Protein AF-X1M4G5-F1 (afdb_monomer_lite)

Sequence (118 aa):
DEFQSLQNLRCVPGASLVKKKLSEELAHVYDNLTVRYGSWALLPDVDLVIYEPNTCRVVGVISCKITLRERIAQTAYWKLKLASQPLRMHIKGYFITADEDGDLVKGMSNPSQGRIQA

Foldseek 3Di:
DVVCVPPQKDKDFPVQLPDPDHDPLSVLLQVLQWFDDPVDIDHQPFGMWMARSVNSHTQETEHEDAACPPVVVSLVVSLVRLCVDPSRVRYYYHYHYPHNVCCVVVCVVPPDPPPDDD

pLDDT: mean 84.39, std 15.85, range [32.44, 97.31]

Structure (mmCIF, N/CA/C/O backbone):
data_AF-X1M4G5-F1
#
_entry.id   AF-X1M4G5-F1
#
loop_
_atom_site.group_PDB
_atom_site.id
_atom_site.type_symbol
_atom_site.label_atom_id
_atom_site.label_alt_id
_atom_site.label_comp_id
_atom_site.label_asym_id
_atom_site.label_entity_id
_atom_site.label_seq_id
_atom_site.pdbx_PDB_ins_code
_atom_site.Cartn_x
_atom_site.Cartn_y
_atom_site.Cartn_z
_atom_site.occupancy
_atom_site.B_iso_or_equiv
_atom_site.auth_seq_id
_atom_site.auth_comp_id
_atom_site.auth_asym_id
_atom_site.auth_atom_id
_atom_site.pdbx_PDB_model_num
ATOM 1 N N . ASP A 1 1 ? -6.110 19.176 0.250 1.00 59.66 1 ASP A N 1
ATOM 2 C CA . ASP A 1 1 ? -5.537 18.326 -0.808 1.00 59.66 1 ASP A CA 1
ATOM 3 C C . ASP A 1 1 ? -6.558 18.051 -1.892 1.00 59.66 1 ASP A C 1
ATOM 5 O O . ASP A 1 1 ? -7.606 17.485 -1.609 1.00 59.66 1 ASP A O 1
ATOM 9 N N . GLU A 1 2 ? -6.250 18.451 -3.121 1.00 53.47 2 GLU A N 1
ATOM 10 C CA . GLU A 1 2 ? -7.096 18.329 -4.324 1.00 53.47 2 GLU A CA 1
ATOM 11 C C . GLU A 1 2 ? -7.563 16.879 -4.602 1.00 53.47 2 GLU A C 1
ATOM 13 O O . GLU A 1 2 ? -8.648 16.635 -5.133 1.00 53.47 2 GLU A O 1
ATOM 18 N N . PHE A 1 3 ? -6.781 15.896 -4.141 1.00 53.56 3 PHE A N 1
ATOM 19 C CA . PHE A 1 3 ? -7.083 14.464 -4.237 1.00 53.56 3 PHE A CA 1
ATOM 20 C C . PHE A 1 3 ? -8.263 14.024 -3.349 1.00 53.56 3 PHE A C 1
ATOM 22 O O . PHE A 1 3 ? -9.049 13.159 -3.739 1.00 53.56 3 PHE A O 1
ATOM 29 N N . GLN A 1 4 ? -8.431 14.647 -2.176 1.00 55.22 4 GLN A N 1
ATOM 30 C CA . GLN A 1 4 ? -9.575 14.378 -1.298 1.00 55.22 4 GLN A CA 1
ATOM 31 C C . GLN A 1 4 ? -10.873 14.961 -1.866 1.00 55.22 4 GLN A C 1
ATOM 33 O O . GLN A 1 4 ? -11.928 14.351 -1.705 1.00 55.22 4 GLN A O 1
ATOM 38 N N . SER A 1 5 ? -10.808 16.106 -2.553 1.00 56.41 5 SER A N 1
ATOM 39 C CA . SER A 1 5 ? -11.999 16.825 -3.023 1.00 56.41 5 SER A CA 1
ATOM 40 C C . SER A 1 5 ? -12.651 16.232 -4.273 1.00 56.41 5 SER A C 1
ATOM 42 O O . SER A 1 5 ? -13.847 16.423 -4.460 1.00 56.41 5 SER A O 1
ATOM 44 N N . LEU A 1 6 ? -11.906 15.516 -5.124 1.00 57.31 6 LEU A N 1
ATOM 45 C CA . LEU A 1 6 ? -12.423 15.033 -6.416 1.00 57.31 6 LEU A CA 1
ATOM 46 C C . LEU A 1 6 ? -12.861 13.563 -6.417 1.00 57.31 6 LEU A C 1
ATOM 48 O O . LEU A 1 6 ? -13.640 13.170 -7.283 1.00 57.31 6 LEU A O 1
ATOM 52 N N . GLN A 1 7 ? -12.355 12.741 -5.492 1.00 66.38 7 GLN A N 1
ATOM 53 C CA . GLN A 1 7 ? -12.586 11.285 -5.494 1.00 66.38 7 GLN A CA 1
ATOM 54 C C . GLN A 1 7 ? -12.947 10.702 -4.117 1.00 66.38 7 GLN A C 1
ATOM 56 O O . GLN A 1 7 ? -13.157 9.498 -4.019 1.00 66.38 7 GLN A O 1
ATOM 61 N N . ASN A 1 8 ? -13.026 11.520 -3.055 1.00 85.88 8 ASN A N 1
ATOM 62 C CA . ASN A 1 8 ? -13.185 11.051 -1.670 1.00 85.88 8 ASN A CA 1
ATOM 63 C C . ASN A 1 8 ? -12.179 9.938 -1.305 1.00 85.88 8 ASN A C 1
ATOM 65 O O . ASN A 1 8 ? -12.524 8.936 -0.681 1.00 85.88 8 ASN A O 1
ATOM 69 N N . LEU A 1 9 ? -10.927 10.103 -1.737 1.00 91.81 9 LEU A N 1
ATOM 70 C CA . LEU A 1 9 ? -9.827 9.194 -1.432 1.00 91.81 9 LEU A CA 1
ATOM 71 C C . LEU A 1 9 ? -8.785 9.909 -0.582 1.00 91.81 9 LEU A C 1
ATOM 73 O O . LEU A 1 9 ? -8.520 11.102 -0.746 1.00 91.81 9 LEU A O 1
ATOM 77 N N . ARG A 1 10 ? -8.165 9.157 0.320 1.00 94.38 10 ARG A N 1
ATOM 78 C CA . ARG A 1 10 ? -7.071 9.614 1.165 1.00 94.38 10 ARG A CA 1
ATOM 79 C C . ARG A 1 10 ? -5.841 8.759 0.903 1.00 94.38 10 ARG A C 1
ATOM 81 O O . ARG A 1 10 ? -5.930 7.542 0.760 1.00 94.38 10 ARG A O 1
ATOM 88 N N . CYS A 1 11 ? -4.692 9.423 0.864 1.00 94.75 11 CYS A N 1
ATOM 89 C CA . CYS A 1 11 ? -3.393 8.789 0.708 1.00 94.75 11 CYS A CA 1
ATOM 90 C C . CYS A 1 11 ? -2.592 8.991 1.991 1.00 94.75 11 CYS A C 1
ATOM 92 O O . CYS A 1 11 ? -2.514 10.110 2.498 1.00 94.75 11 CYS A O 1
ATOM 94 N N . VAL A 1 12 ? -1.996 7.923 2.516 1.00 96.44 12 VAL A N 1
ATOM 95 C CA . VAL A 1 12 ? -1.106 7.990 3.683 1.00 96.44 12 VAL A CA 1
ATOM 96 C C . VAL A 1 12 ? 0.189 7.230 3.416 1.00 96.44 12 VAL A C 1
ATOM 98 O O . VAL A 1 12 ? 0.158 6.217 2.713 1.00 96.44 12 VAL A O 1
ATOM 101 N N . PRO A 1 13 ? 1.326 7.663 3.990 1.00 97.00 13 PRO A N 1
ATOM 102 C CA . PRO A 1 13 ? 2.548 6.867 3.970 1.00 97.00 13 PRO A CA 1
ATOM 103 C C . PRO A 1 13 ? 2.313 5.509 4.633 1.00 97.00 13 PRO A C 1
ATOM 105 O O . PRO A 1 13 ? 1.722 5.466 5.715 1.00 97.00 13 PRO A O 1
ATOM 108 N N . GLY A 1 14 ? 2.824 4.421 4.057 1.00 95.56 14 GLY A N 1
ATOM 109 C CA . GLY A 1 14 ? 2.737 3.082 4.656 1.00 95.56 14 GLY A CA 1
ATOM 110 C C . GLY A 1 14 ? 3.390 3.023 6.040 1.00 95.56 14 GLY A C 1
ATOM 111 O O . GLY A 1 14 ? 2.849 2.417 6.964 1.00 95.56 14 GLY A O 1
ATOM 112 N N . ALA A 1 15 ? 4.456 3.805 6.248 1.00 95.44 15 ALA A N 1
ATOM 113 C CA . ALA A 1 15 ? 5.083 4.015 7.556 1.00 95.44 15 ALA A CA 1
AT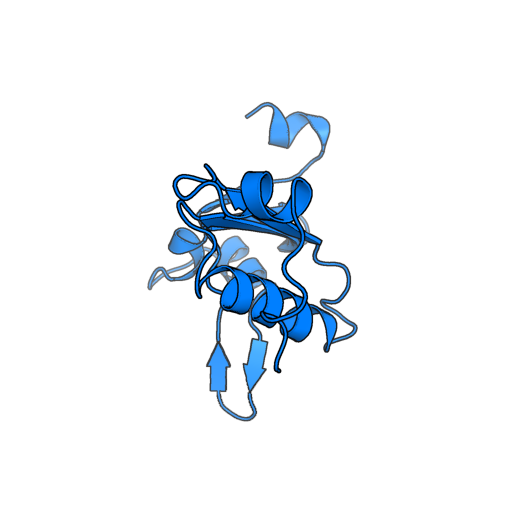OM 114 C C . ALA A 1 15 ? 4.120 4.569 8.633 1.00 95.44 15 ALA A C 1
ATOM 116 O O . ALA A 1 15 ? 4.375 4.445 9.831 1.00 95.44 15 ALA A O 1
ATOM 117 N N . SER A 1 16 ? 2.994 5.174 8.244 1.00 96.00 16 SER A N 1
ATOM 118 C CA . SER A 1 16 ? 1.979 5.633 9.198 1.00 96.00 16 SER A CA 1
ATOM 119 C C . SER A 1 16 ? 1.184 4.488 9.819 1.00 96.00 16 SER A C 1
ATOM 121 O O . SER A 1 16 ? 0.669 4.674 10.917 1.00 96.00 16 SER A O 1
ATOM 123 N N . LEU A 1 17 ? 1.116 3.325 9.163 1.00 95.81 17 LEU A N 1
ATOM 124 C CA . LEU A 1 17 ? 0.377 2.146 9.624 1.00 95.81 17 LEU A CA 1
ATOM 125 C C . LEU A 1 17 ? 1.181 1.263 10.590 1.00 95.81 17 LEU A C 1
ATOM 127 O O . LEU A 1 17 ? 0.612 0.389 11.230 1.00 95.81 17 LEU A O 1
ATOM 131 N N . VAL A 1 18 ? 2.489 1.493 10.735 1.00 92.69 18 VAL A N 1
ATOM 132 C CA . VAL A 1 18 ? 3.359 0.734 11.659 1.00 92.69 18 VAL A CA 1
ATOM 133 C C . VAL A 1 18 ? 3.602 1.456 12.991 1.00 92.69 18 VAL A C 1
ATOM 135 O O . VAL A 1 18 ? 4.408 1.023 13.814 1.00 92.69 18 VAL A O 1
ATOM 138 N N . LYS A 1 19 ? 2.926 2.586 13.225 1.00 91.56 19 LYS A N 1
ATOM 139 C CA . LYS A 1 19 ? 3.052 3.359 14.468 1.00 91.56 19 LYS A CA 1
ATOM 140 C C . LYS A 1 19 ? 2.447 2.589 15.648 1.00 91.56 19 LYS A C 1
ATOM 142 O O . LYS A 1 19 ? 1.402 1.967 15.517 1.00 91.56 19 LYS A O 1
ATOM 147 N N . LYS A 1 20 ? 3.048 2.722 16.842 1.00 88.31 20 LYS A N 1
ATOM 148 C CA . LYS A 1 20 ? 2.567 2.068 18.082 1.00 88.31 20 LYS A CA 1
ATOM 149 C C . LYS A 1 20 ? 1.122 2.418 18.456 1.00 88.31 20 LYS A C 1
ATOM 151 O O . LYS A 1 20 ? 0.452 1.618 19.095 1.00 88.31 20 LYS A O 1
ATOM 156 N N . LYS A 1 21 ? 0.671 3.628 18.118 1.00 93.94 21 LYS A N 1
ATOM 157 C CA . LYS A 1 21 ? -0.687 4.105 18.383 1.00 93.94 21 LYS A CA 1
ATOM 158 C C . LYS A 1 21 ? -1.272 4.628 17.078 1.00 93.94 21 LYS A C 1
ATOM 160 O O . LYS A 1 21 ? -0.833 5.665 16.582 1.00 93.94 21 LYS A O 1
ATOM 165 N N . LEU A 1 22 ? -2.219 3.880 16.525 1.00 95.19 22 LEU A N 1
ATOM 166 C CA . LEU A 1 22 ? -2.990 4.269 15.349 1.00 95.19 22 LEU A CA 1
ATOM 167 C C . LEU A 1 22 ? -4.276 4.968 15.795 1.00 95.19 22 LEU A C 1
ATOM 169 O O . LEU A 1 22 ? -4.802 4.685 16.872 1.00 95.19 22 LEU A O 1
ATOM 173 N N . SER A 1 23 ? -4.769 5.898 14.977 1.00 96.19 23 SER A N 1
ATOM 174 C CA . SER A 1 23 ? -6.165 6.322 15.085 1.00 96.19 23 SER A CA 1
ATOM 175 C C . SER A 1 23 ? -7.078 5.153 14.710 1.00 96.19 23 SER A C 1
ATOM 177 O O . SER A 1 23 ? -6.647 4.230 14.021 1.00 96.19 23 SER A O 1
ATOM 179 N N . GLU A 1 24 ? -8.339 5.211 15.127 1.00 96.19 24 GLU A N 1
ATOM 180 C CA . GLU A 1 24 ? -9.351 4.208 14.771 1.00 96.19 24 GLU A CA 1
ATOM 181 C C . GLU A 1 24 ? -9.442 4.002 13.249 1.00 96.19 24 GLU A C 1
ATOM 183 O O . GLU A 1 24 ? -9.357 2.878 12.764 1.00 96.19 24 GLU A O 1
ATOM 188 N N . GLU A 1 25 ? -9.461 5.100 12.487 1.00 95.94 25 GLU A N 1
ATOM 189 C CA . GLU A 1 25 ? -9.422 5.077 11.021 1.00 95.94 25 GLU A CA 1
ATOM 190 C C . GLU A 1 25 ? -8.213 4.290 10.480 1.00 95.94 25 GLU A C 1
ATOM 192 O O . GLU A 1 25 ? -8.363 3.379 9.667 1.00 95.94 25 GLU A O 1
ATOM 197 N N . LEU A 1 26 ? -6.997 4.593 10.952 1.00 97.00 26 LEU A N 1
ATOM 198 C CA . LEU A 1 26 ? -5.790 3.920 10.465 1.00 97.00 26 LEU A CA 1
ATOM 199 C C . LEU A 1 26 ? -5.679 2.469 10.946 1.00 97.00 26 LEU A C 1
ATOM 201 O O . LEU A 1 26 ? -5.059 1.663 10.256 1.00 97.00 26 LEU A O 1
ATOM 205 N N . ALA A 1 27 ? -6.277 2.122 12.087 1.00 96.88 27 ALA A N 1
ATOM 206 C CA . ALA A 1 27 ? -6.368 0.740 12.548 1.00 96.88 27 ALA A CA 1
ATOM 207 C C . ALA A 1 27 ? -7.248 -0.097 11.603 1.00 96.88 27 ALA A C 1
ATOM 209 O O . ALA A 1 27 ? -6.835 -1.171 11.172 1.00 96.88 27 ALA A O 1
ATOM 210 N N . HIS A 1 28 ? -8.394 0.435 11.168 1.00 96.94 28 HIS A N 1
ATOM 211 C CA . HIS A 1 28 ? -9.227 -0.234 10.165 1.00 96.94 28 HIS A CA 1
ATOM 212 C C . HIS A 1 28 ? -8.527 -0.367 8.808 1.00 96.94 28 HIS A C 1
ATOM 214 O O . HIS A 1 28 ? -8.607 -1.415 8.163 1.00 96.94 28 HIS A O 1
ATOM 220 N N . VAL A 1 29 ? -7.797 0.666 8.377 1.00 97.31 29 VAL A N 1
ATOM 221 C CA . VAL A 1 29 ? -6.971 0.595 7.160 1.00 97.31 29 VAL A CA 1
ATOM 222 C C . VAL A 1 29 ? -5.887 -0.481 7.294 1.00 97.31 29 VAL A C 1
ATOM 224 O O . VAL A 1 29 ? -5.679 -1.259 6.360 1.00 97.31 29 VAL A O 1
ATOM 227 N N . TYR A 1 30 ? -5.225 -0.562 8.452 1.00 96.75 30 TYR A N 1
ATOM 228 C CA . TYR A 1 30 ? -4.234 -1.594 8.756 1.00 96.75 30 TYR A CA 1
ATOM 229 C C . TYR A 1 30 ? -4.837 -3.000 8.641 1.00 96.75 30 TYR A C 1
ATOM 231 O O . TYR A 1 30 ? -4.282 -3.843 7.935 1.00 96.75 30 TYR A O 1
ATOM 239 N N . ASP A 1 31 ? -5.997 -3.256 9.244 1.00 94.81 31 ASP A N 1
ATOM 240 C CA . ASP A 1 31 ? -6.660 -4.568 9.198 1.00 94.81 31 ASP A CA 1
ATOM 241 C C . ASP A 1 31 ? -7.094 -4.964 7.776 1.00 94.81 31 ASP A C 1
ATOM 243 O O . ASP A 1 31 ? -6.938 -6.118 7.344 1.00 94.81 31 ASP A O 1
ATOM 247 N N . ASN A 1 32 ? -7.585 -3.991 7.004 1.00 94.94 32 ASN A N 1
ATOM 248 C CA . ASN A 1 32 ? -7.976 -4.192 5.610 1.00 94.94 32 ASN A CA 1
ATOM 249 C C . ASN A 1 32 ? -6.778 -4.547 4.718 1.00 94.94 32 ASN A C 1
ATOM 251 O O . ASN A 1 32 ? -6.929 -5.327 3.773 1.00 94.94 32 ASN A O 1
ATOM 255 N N . LEU A 1 33 ? -5.584 -4.044 5.036 1.00 95.56 33 LEU A N 1
ATOM 256 C CA . LEU A 1 33 ? -4.364 -4.303 4.270 1.00 95.56 33 LEU A CA 1
ATOM 257 C C . LEU A 1 33 ? -3.563 -5.521 4.769 1.00 95.56 33 LEU A C 1
ATOM 259 O O . LEU A 1 33 ? -2.794 -6.113 4.010 1.00 95.56 33 LEU A O 1
ATOM 263 N N . THR A 1 34 ? -3.744 -5.918 6.025 1.00 95.00 34 THR A N 1
ATOM 264 C CA . THR A 1 34 ? -2.951 -6.972 6.664 1.00 95.00 34 THR A CA 1
ATOM 265 C C . THR A 1 34 ? -3.258 -8.361 6.095 1.00 95.00 34 THR A C 1
ATOM 267 O O . THR A 1 34 ? -4.410 -8.756 5.896 1.00 95.00 34 THR A O 1
ATOM 270 N N . VAL A 1 35 ? -2.205 -9.147 5.864 1.00 92.81 35 VAL A N 1
ATOM 271 C CA . VAL A 1 35 ? -2.279 -10.529 5.376 1.00 92.81 35 VAL A CA 1
ATOM 272 C C . VAL A 1 35 ? -2.017 -11.492 6.532 1.00 92.81 35 VAL A C 1
ATOM 274 O O . VAL A 1 35 ? -0.984 -11.416 7.192 1.00 92.81 35 VAL A O 1
ATOM 277 N N . ARG A 1 36 ? -2.941 -12.428 6.772 1.00 91.12 36 ARG A N 1
ATOM 278 C CA . ARG A 1 36 ? -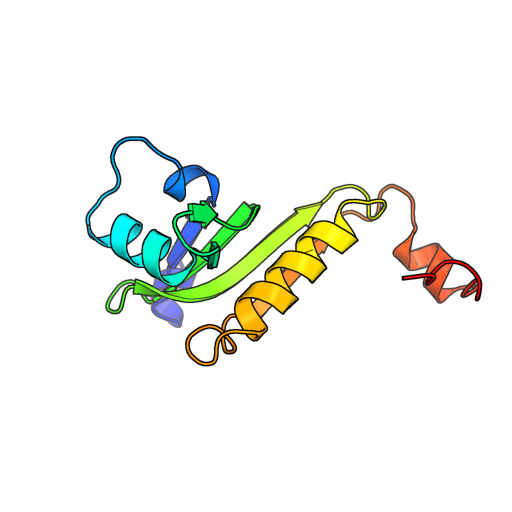2.822 -13.430 7.841 1.00 91.12 36 ARG A CA 1
ATOM 279 C C . ARG A 1 36 ? -2.115 -14.701 7.366 1.00 91.12 36 ARG A C 1
ATOM 281 O O . ARG A 1 36 ? -2.428 -15.228 6.302 1.00 91.12 36 ARG A O 1
ATOM 288 N N . TYR A 1 37 ? -1.232 -15.222 8.211 1.00 89.94 37 TYR A N 1
ATOM 289 C CA . TYR A 1 37 ? -0.504 -16.482 8.070 1.00 89.94 37 TYR A CA 1
ATOM 290 C C . TYR A 1 37 ? -0.735 -17.337 9.321 1.00 89.94 37 TYR A C 1
ATOM 292 O O . TYR A 1 37 ? 0.043 -17.302 10.275 1.00 89.94 37 TYR A O 1
ATOM 300 N N . GLY A 1 38 ? -1.844 -18.081 9.342 1.00 88.06 38 GLY A N 1
ATOM 301 C CA . GLY A 1 38 ? -2.244 -18.857 10.519 1.00 88.06 38 GLY A CA 1
ATOM 302 C C . GLY A 1 38 ? -2.461 -17.957 11.742 1.00 88.06 38 GLY A C 1
ATOM 303 O O . GLY A 1 38 ? -3.393 -17.146 11.763 1.00 88.06 38 GLY A O 1
ATOM 304 N N . SER A 1 39 ? -1.598 -18.102 12.750 1.00 91.81 39 SER A N 1
ATOM 305 C CA . SER A 1 39 ? -1.589 -17.292 13.978 1.00 91.81 39 SER A CA 1
ATOM 306 C C . SER A 1 39 ? -0.896 -15.935 13.834 1.00 91.81 39 SER A C 1
ATOM 308 O O . SER A 1 39 ? -1.010 -15.102 14.726 1.00 91.81 39 SER A O 1
ATOM 310 N N . TRP A 1 40 ? -0.174 -15.707 12.737 1.00 91.56 40 TRP A N 1
ATOM 311 C CA . TRP A 1 40 ? 0.594 -14.486 12.505 1.00 91.56 40 TRP A CA 1
ATOM 312 C C . TRP A 1 40 ? -0.095 -13.592 11.480 1.00 91.56 40 TRP A C 1
ATOM 314 O O . TRP A 1 40 ? -0.930 -14.043 10.692 1.00 91.56 40 TRP A O 1
ATOM 324 N N . ALA A 1 41 ? 0.266 -12.314 11.467 1.00 91.50 41 ALA A N 1
ATOM 325 C CA . ALA A 1 41 ? -0.228 -11.350 10.501 1.00 91.50 41 ALA A CA 1
ATOM 326 C C . ALA A 1 41 ? 0.915 -10.422 10.075 1.00 91.50 41 ALA A C 1
ATOM 328 O O . ALA A 1 41 ? 1.759 -10.059 10.891 1.00 91.50 41 ALA A O 1
ATOM 329 N N . LEU A 1 42 ? 0.968 -10.092 8.787 1.00 93.44 42 LEU A N 1
ATOM 330 C CA . LEU A 1 42 ? 2.018 -9.275 8.191 1.00 93.44 42 LEU A CA 1
ATOM 331 C C . LEU A 1 42 ? 1.393 -8.153 7.372 1.00 93.44 42 LEU A C 1
ATOM 333 O O . LEU A 1 42 ? 0.479 -8.384 6.574 1.00 93.44 42 LEU A O 1
ATOM 337 N N . LEU A 1 43 ? 1.926 -6.949 7.553 1.00 93.94 43 LEU A N 1
ATOM 338 C CA . LEU A 1 43 ? 1.610 -5.807 6.712 1.00 93.94 43 LEU A CA 1
ATOM 339 C C . LEU A 1 43 ? 2.536 -5.829 5.479 1.00 93.94 43 LEU A C 1
ATOM 341 O O . LEU A 1 43 ? 3.744 -6.008 5.647 1.00 93.94 43 LEU A O 1
ATOM 345 N N . PRO A 1 44 ? 2.005 -5.661 4.257 1.00 92.56 44 PRO A N 1
ATOM 346 C CA . PRO A 1 44 ? 2.813 -5.470 3.059 1.00 92.56 44 PRO A CA 1
ATOM 347 C C . PRO A 1 44 ? 3.803 -4.303 3.181 1.00 92.56 44 PRO A C 1
ATOM 349 O O . PRO A 1 44 ? 3.457 -3.253 3.722 1.00 92.56 44 PRO A O 1
ATOM 352 N N . ASP A 1 45 ? 5.004 -4.468 2.617 1.00 89.94 45 ASP A N 1
ATOM 353 C CA . ASP A 1 45 ? 5.985 -3.380 2.479 1.00 89.94 45 ASP A CA 1
ATOM 354 C C . ASP A 1 45 ? 5.569 -2.450 1.332 1.00 89.94 45 ASP A C 1
ATOM 356 O O . ASP A 1 45 ? 5.800 -2.737 0.152 1.00 89.94 45 ASP A O 1
ATOM 360 N N . VAL A 1 46 ? 4.883 -1.363 1.682 1.00 93.50 46 VAL A N 1
ATOM 361 C CA . VAL A 1 46 ? 4.347 -0.378 0.737 1.00 93.50 46 VAL A CA 1
ATOM 362 C C . VAL A 1 46 ? 4.675 1.032 1.204 1.00 93.50 46 VAL A C 1
ATOM 364 O O . VAL A 1 46 ? 4.661 1.330 2.398 1.00 93.50 46 VAL A O 1
ATOM 367 N N . ASP A 1 47 ? 4.943 1.917 0.251 1.00 94.50 47 ASP A N 1
ATOM 368 C CA . ASP A 1 47 ? 5.353 3.292 0.527 1.00 94.50 47 ASP A CA 1
ATOM 369 C C . ASP A 1 47 ? 4.138 4.201 0.736 1.00 94.50 47 ASP A C 1
ATOM 371 O O . ASP A 1 47 ? 4.141 5.051 1.629 1.00 94.50 47 ASP A O 1
ATOM 375 N N . LEU A 1 48 ? 3.062 3.984 -0.030 1.00 96.25 48 LEU A N 1
ATOM 376 C CA . LEU A 1 48 ? 1.794 4.707 0.106 1.00 96.25 48 LEU A CA 1
ATOM 377 C C . LEU A 1 48 ? 0.596 3.759 0.070 1.00 96.25 48 LEU A C 1
ATOM 379 O O . LEU A 1 48 ? 0.571 2.772 -0.667 1.00 96.25 48 LEU A O 1
ATOM 383 N N . VAL A 1 49 ? -0.435 4.122 0.830 1.00 97.06 49 VAL A N 1
ATOM 384 C CA . VAL A 1 49 ? -1.731 3.441 0.873 1.00 97.06 49 VAL A CA 1
ATOM 385 C C . VAL A 1 49 ? -2.822 4.429 0.496 1.00 97.06 49 VAL A C 1
ATOM 387 O O . VAL A 1 49 ? -2.887 5.525 1.053 1.00 97.06 49 VAL A O 1
ATOM 390 N N . ILE A 1 50 ? -3.679 4.023 -0.439 1.00 96.25 50 ILE A N 1
ATOM 391 C CA . ILE A 1 50 ? -4.824 4.789 -0.928 1.00 96.25 50 ILE A CA 1
ATOM 392 C C . ILE A 1 50 ? -6.096 4.096 -0.449 1.00 96.25 50 ILE A C 1
ATOM 394 O O . ILE A 1 50 ? -6.294 2.902 -0.70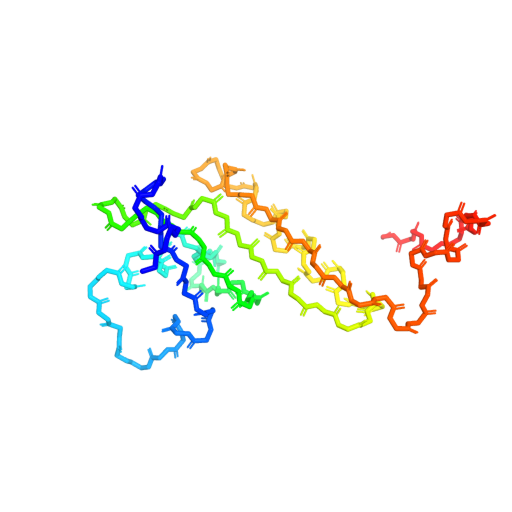6 1.00 96.25 50 ILE A O 1
ATOM 398 N N . TYR A 1 51 ? -6.968 4.838 0.224 1.00 96.12 51 TYR A N 1
ATOM 399 C CA . TYR A 1 51 ? -8.202 4.300 0.785 1.00 96.12 51 TYR A CA 1
ATOM 400 C C . TYR A 1 51 ? -9.336 5.324 0.796 1.00 96.12 51 TYR A C 1
ATOM 402 O O . TYR A 1 51 ? -9.122 6.530 0.681 1.00 96.12 51 TYR A O 1
ATOM 410 N N . GLU A 1 52 ? -10.554 4.822 0.946 1.00 95.12 52 GLU A N 1
ATOM 411 C CA . GLU A 1 52 ? -11.759 5.617 1.172 1.00 95.12 52 GLU A CA 1
ATOM 412 C C . GLU A 1 52 ? -11.892 5.920 2.677 1.00 95.12 52 GLU A C 1
ATOM 414 O O . GLU A 1 52 ? -12.054 4.984 3.461 1.00 95.12 52 GLU A O 1
ATOM 419 N N . PRO A 1 53 ? -11.852 7.186 3.129 1.00 93.69 53 PRO A N 1
ATOM 420 C CA . PRO A 1 53 ?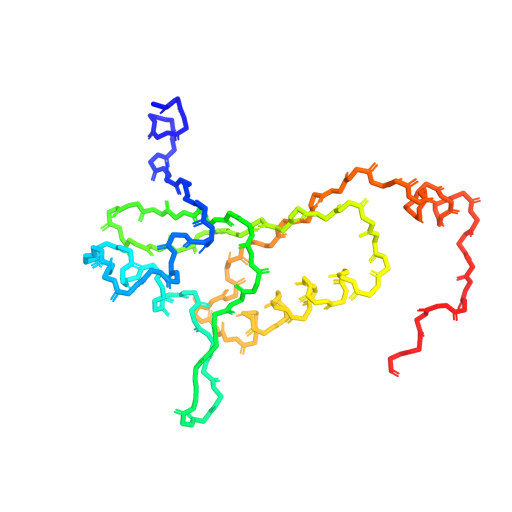 -11.824 7.512 4.556 1.00 93.69 53 PRO A CA 1
ATOM 421 C C . PRO A 1 53 ? -13.125 7.144 5.288 1.00 93.69 53 PRO A C 1
ATOM 423 O O . PRO A 1 53 ? -13.083 6.756 6.449 1.00 93.69 53 PRO A O 1
ATOM 426 N N . ASN A 1 54 ? -14.277 7.188 4.610 1.00 92.00 54 ASN A N 1
ATOM 427 C CA . ASN A 1 54 ? -15.575 6.879 5.227 1.00 92.00 54 ASN A CA 1
ATOM 428 C C . ASN A 1 54 ? -15.763 5.384 5.527 1.00 92.00 54 ASN A C 1
ATOM 430 O O . ASN A 1 54 ? -16.462 5.025 6.467 1.00 92.00 54 ASN A O 1
ATOM 434 N N . THR A 1 55 ? -15.178 4.512 4.703 1.00 94.12 55 THR A N 1
ATOM 435 C CA . THR A 1 55 ? -15.326 3.047 4.803 1.00 94.12 55 THR A CA 1
ATOM 436 C C . THR A 1 55 ? -14.038 2.365 5.264 1.00 94.12 55 THR A C 1
ATOM 438 O O . THR A 1 55 ? -14.028 1.160 5.504 1.00 94.12 55 THR A O 1
ATOM 441 N N . CYS A 1 56 ? -12.934 3.116 5.343 1.00 95.81 56 CYS A N 1
ATOM 442 C CA . CYS A 1 56 ? -11.566 2.624 5.515 1.00 95.81 56 CYS A CA 1
ATOM 443 C C . CYS A 1 56 ? -11.148 1.575 4.466 1.00 95.81 56 CYS A C 1
ATOM 445 O O . CYS A 1 56 ? -10.171 0.842 4.660 1.00 95.81 56 CYS A O 1
ATOM 447 N N . ARG A 1 57 ? -11.877 1.476 3.346 1.00 95.25 57 ARG A N 1
ATOM 448 C CA . ARG A 1 57 ? -11.620 0.493 2.297 1.00 95.25 57 ARG A CA 1
ATOM 449 C C . ARG A 1 57 ? -10.354 0.864 1.540 1.00 95.25 57 ARG A C 1
ATOM 451 O O . ARG A 1 57 ? -10.287 1.915 0.908 1.00 95.25 57 ARG A O 1
ATOM 458 N N . VAL A 1 58 ? -9.369 -0.028 1.555 1.00 96.62 58 VAL A N 1
ATOM 459 C CA . VAL A 1 58 ? -8.139 0.136 0.772 1.00 96.62 58 VAL A CA 1
ATOM 460 C C . VAL A 1 58 ? -8.438 -0.133 -0.698 1.00 96.62 58 VAL A C 1
ATOM 462 O O . VAL A 1 58 ? -8.917 -1.205 -1.052 1.00 96.62 58 VAL A O 1
ATOM 465 N N . VAL A 1 59 ? -8.137 0.833 -1.562 1.00 95.88 59 VAL A N 1
ATOM 466 C CA . VAL A 1 59 ? -8.366 0.724 -3.013 1.00 95.88 59 VAL A CA 1
ATOM 467 C C . VAL A 1 59 ? -7.071 0.485 -3.779 1.00 95.88 59 VAL A C 1
ATOM 469 O O . VAL A 1 59 ? -7.082 -0.124 -4.852 1.00 95.88 59 VAL A O 1
ATOM 472 N N . GLY A 1 60 ? -5.938 0.909 -3.218 1.00 95.81 60 GLY A N 1
ATOM 473 C CA . GLY A 1 60 ? -4.645 0.677 -3.833 1.00 95.81 60 GLY A CA 1
ATOM 474 C C . GLY A 1 60 ? -3.461 0.907 -2.909 1.00 95.81 60 GLY A C 1
ATOM 475 O O . GLY A 1 60 ? -3.562 1.560 -1.872 1.00 95.81 60 GLY A O 1
ATOM 476 N N . VAL A 1 61 ? -2.325 0.360 -3.318 1.00 96.69 61 VAL A N 1
ATOM 477 C CA . VAL A 1 61 ? -1.027 0.536 -2.668 1.00 96.69 61 VAL A CA 1
ATOM 478 C C . VAL A 1 61 ? 0.023 0.891 -3.706 1.00 96.69 61 VAL A C 1
ATOM 480 O O . VAL A 1 61 ? -0.054 0.438 -4.851 1.00 96.69 61 VAL A O 1
ATOM 483 N N . ILE A 1 62 ? 1.001 1.694 -3.305 1.00 95.12 62 ILE A N 1
ATOM 484 C CA . ILE A 1 62 ? 2.118 2.098 -4.154 1.00 95.12 62 ILE A CA 1
ATOM 485 C C . ILE A 1 62 ? 3.416 1.656 -3.491 1.00 95.12 62 ILE A C 1
ATOM 487 O O . ILE A 1 62 ? 3.641 1.935 -2.311 1.00 95.12 62 ILE A O 1
ATOM 491 N N . SER A 1 63 ? 4.274 1.013 -4.276 1.00 93.19 63 SER A N 1
ATOM 492 C CA . SER A 1 63 ? 5.661 0.729 -3.923 1.00 93.19 63 SER A CA 1
ATOM 493 C C . SER A 1 63 ? 6.585 1.521 -4.852 1.00 93.19 63 SER A C 1
ATOM 495 O O . SER A 1 63 ? 6.558 1.337 -6.070 1.00 93.19 63 SER A O 1
ATOM 497 N N . CYS A 1 64 ? 7.403 2.392 -4.273 1.00 90.06 64 CYS A N 1
ATOM 498 C CA . CYS A 1 64 ? 8.391 3.231 -4.936 1.00 90.06 64 CYS A CA 1
ATOM 499 C C . CYS A 1 64 ? 9.774 2.598 -4.763 1.00 90.06 64 CYS A C 1
ATOM 501 O O . CYS A 1 64 ? 10.261 2.474 -3.641 1.00 90.06 64 CYS A O 1
ATOM 503 N N . LYS A 1 65 ? 10.432 2.191 -5.851 1.00 83.88 65 LYS A N 1
ATOM 504 C CA . LYS A 1 65 ? 11.758 1.552 -5.789 1.00 83.88 65 LYS A CA 1
ATOM 505 C C . LYS A 1 65 ? 12.723 2.204 -6.778 1.00 83.88 65 LYS A C 1
ATOM 507 O O . LYS A 1 65 ? 12.367 2.472 -7.918 1.00 83.88 65 LYS A O 1
ATOM 512 N N . ILE A 1 66 ? 13.957 2.447 -6.350 1.00 84.00 66 ILE A N 1
ATOM 513 C CA . ILE A 1 66 ? 14.971 3.113 -7.183 1.00 84.00 66 ILE A CA 1
ATOM 514 C C . ILE A 1 66 ? 15.501 2.153 -8.264 1.00 84.00 66 ILE A C 1
ATOM 516 O O . ILE A 1 66 ? 15.553 2.515 -9.437 1.00 84.00 66 ILE A O 1
ATOM 520 N N . THR A 1 67 ? 15.780 0.903 -7.882 1.00 78.31 67 THR A N 1
ATOM 521 C CA . THR A 1 67 ? 16.230 -0.184 -8.765 1.00 78.31 67 THR A CA 1
ATOM 522 C C . THR A 1 67 ? 15.192 -1.315 -8.828 1.00 78.31 67 THR A C 1
ATOM 524 O O . THR A 1 67 ? 14.392 -1.492 -7.902 1.00 78.31 67 THR A O 1
ATOM 527 N N . LEU A 1 68 ? 15.173 -2.088 -9.924 1.00 73.06 68 LEU A N 1
ATOM 528 C CA . LEU A 1 68 ? 14.212 -3.189 -10.106 1.00 73.06 68 LEU A CA 1
ATOM 529 C C . LEU A 1 68 ? 14.621 -4.495 -9.417 1.00 73.06 68 LEU A C 1
ATOM 531 O O . LEU A 1 68 ? 13.756 -5.263 -8.977 1.00 73.06 68 LEU A O 1
ATOM 535 N N . ARG A 1 69 ? 15.926 -4.787 -9.384 1.00 71.00 69 ARG A N 1
ATOM 536 C CA . ARG A 1 69 ? 16.469 -6.078 -8.933 1.00 71.00 69 ARG A CA 1
ATOM 537 C C . ARG A 1 69 ? 16.008 -6.436 -7.520 1.00 71.00 69 ARG A C 1
ATOM 539 O O . ARG A 1 69 ? 15.955 -5.571 -6.656 1.00 71.00 69 ARG A O 1
ATOM 546 N N . GLU A 1 70 ? 15.667 -7.714 -7.310 1.00 63.41 70 GLU A N 1
ATOM 547 C CA . GLU A 1 70 ? 15.140 -8.357 -6.079 1.00 63.41 70 GLU A CA 1
ATOM 548 C C . GLU A 1 70 ? 13.863 -7.740 -5.463 1.00 63.41 70 GLU A C 1
ATOM 550 O O . GLU A 1 70 ? 12.998 -8.454 -4.957 1.00 63.41 70 GLU A O 1
ATOM 555 N N . ARG A 1 71 ? 13.679 -6.422 -5.538 1.00 68.94 71 ARG A N 1
ATOM 556 C CA . ARG A 1 71 ? 12.598 -5.664 -4.909 1.00 68.94 71 ARG A CA 1
ATOM 557 C C . ARG A 1 71 ? 11.299 -5.716 -5.708 1.00 68.94 71 ARG A C 1
ATOM 559 O O . ARG A 1 71 ? 10.236 -5.645 -5.096 1.00 68.94 71 ARG A O 1
ATOM 566 N N . ILE A 1 72 ? 11.346 -5.918 -7.032 1.00 81.00 72 ILE A N 1
ATOM 567 C CA . ILE A 1 72 ? 10.123 -6.135 -7.825 1.00 81.00 72 ILE A CA 1
ATOM 568 C C . ILE A 1 72 ? 9.415 -7.437 -7.431 1.00 81.00 72 ILE A C 1
ATOM 570 O O . ILE A 1 72 ? 8.187 -7.474 -7.370 1.00 81.00 72 ILE A O 1
ATOM 574 N N . ALA A 1 73 ? 10.182 -8.474 -7.076 1.00 84.38 73 ALA A N 1
ATOM 575 C CA . ALA A 1 73 ? 9.635 -9.741 -6.607 1.00 84.38 73 ALA A CA 1
ATOM 576 C C . ALA A 1 73 ? 8.862 -9.558 -5.293 1.00 84.38 73 ALA A C 1
ATOM 578 O O . ALA A 1 73 ? 7.794 -10.141 -5.138 1.00 84.38 73 ALA A O 1
ATOM 579 N N . GLN A 1 74 ? 9.334 -8.694 -4.386 1.00 85.38 74 GLN A N 1
ATOM 580 C CA . GLN A 1 74 ? 8.602 -8.378 -3.154 1.00 85.38 74 GLN A CA 1
ATOM 581 C C . GLN A 1 74 ? 7.281 -7.652 -3.439 1.00 85.38 74 GLN A C 1
ATOM 583 O O . GLN A 1 74 ? 6.239 -8.049 -2.915 1.00 85.38 74 GLN A O 1
ATOM 588 N N . THR A 1 75 ? 7.294 -6.637 -4.309 1.00 87.38 75 THR A N 1
ATOM 589 C CA . THR A 1 75 ? 6.070 -5.924 -4.713 1.00 87.38 75 THR A CA 1
ATOM 590 C C . THR A 1 75 ? 5.061 -6.878 -5.364 1.00 87.38 75 THR A C 1
ATOM 592 O O . THR A 1 75 ? 3.881 -6.893 -5.003 1.00 87.38 75 THR A O 1
ATOM 595 N N . ALA A 1 76 ? 5.523 -7.725 -6.291 1.00 89.25 76 ALA A N 1
ATOM 596 C CA . ALA A 1 76 ? 4.689 -8.718 -6.963 1.00 89.25 76 ALA A CA 1
ATOM 597 C C . ALA A 1 76 ? 4.144 -9.767 -5.981 1.00 89.25 76 ALA A C 1
ATOM 599 O O . ALA A 1 76 ? 2.955 -10.087 -6.018 1.00 89.25 76 ALA A O 1
ATOM 600 N N . TYR A 1 77 ? 4.982 -10.251 -5.060 1.00 92.19 77 TYR A N 1
ATOM 601 C CA . TYR A 1 77 ? 4.592 -11.186 -4.008 1.00 92.19 77 TYR A CA 1
ATOM 602 C C . TYR A 1 77 ? 3.433 -10.637 -3.175 1.00 92.19 77 TYR A C 1
ATOM 604 O O . TYR A 1 77 ? 2.419 -11.316 -3.013 1.00 92.19 77 TYR A O 1
ATOM 612 N N . TRP A 1 78 ? 3.528 -9.390 -2.703 1.00 93.06 78 TRP A N 1
ATOM 613 C CA . TRP A 1 78 ? 2.449 -8.778 -1.929 1.00 93.06 78 TRP A CA 1
ATOM 614 C C . TRP A 1 78 ? 1.165 -8.633 -2.734 1.00 93.06 78 TRP A C 1
ATOM 616 O O . TRP A 1 78 ? 0.090 -8.952 -2.223 1.00 93.06 78 TRP A O 1
ATOM 626 N N . LYS A 1 79 ? 1.255 -8.240 -4.010 1.00 92.94 79 LYS A N 1
ATOM 627 C CA . LYS A 1 79 ? 0.074 -8.176 -4.876 1.00 92.94 79 LYS A CA 1
ATOM 628 C C . LYS A 1 79 ? -0.590 -9.547 -5.029 1.00 92.94 79 LYS A C 1
ATOM 630 O O . LYS A 1 79 ? -1.812 -9.634 -4.903 1.00 92.94 79 LYS A O 1
ATOM 635 N N . LEU A 1 80 ? 0.186 -10.609 -5.249 1.00 93.38 80 LEU A N 1
ATOM 636 C CA . LEU A 1 80 ? -0.334 -11.977 -5.334 1.00 93.38 80 LEU A CA 1
ATOM 637 C C . LEU A 1 80 ? -0.969 -12.430 -4.012 1.00 93.38 80 LEU A C 1
ATOM 639 O O . LEU A 1 80 ? -2.042 -13.026 -4.023 1.00 93.38 80 LEU A O 1
ATOM 643 N N . LYS A 1 81 ? -0.361 -12.102 -2.866 1.00 93.06 81 LYS A N 1
ATOM 644 C CA . LYS A 1 81 ? -0.897 -12.442 -1.535 1.00 93.06 81 LYS A CA 1
ATOM 645 C C . LYS A 1 81 ? -2.165 -11.679 -1.166 1.00 93.06 81 LYS A C 1
ATOM 647 O O . LYS A 1 81 ? -3.042 -12.236 -0.510 1.00 93.06 81 LYS A O 1
ATOM 652 N N . LEU A 1 82 ? -2.294 -10.426 -1.590 1.00 93.06 82 LEU A N 1
ATOM 653 C CA . LEU A 1 82 ? -3.549 -9.684 -1.460 1.00 93.06 82 LEU A CA 1
ATOM 654 C C . LEU A 1 82 ? -4.614 -10.267 -2.398 1.00 93.06 82 LEU A C 1
ATOM 656 O O . LEU A 1 82 ? -5.762 -10.439 -1.996 1.00 93.06 82 LEU A O 1
ATOM 660 N N . ALA A 1 83 ? -4.227 -10.637 -3.621 1.00 92.44 83 ALA A N 1
ATOM 661 C CA . ALA A 1 83 ? -5.125 -11.232 -4.606 1.00 92.44 83 ALA A CA 1
ATOM 662 C C . ALA A 1 83 ? -5.606 -12.643 -4.245 1.00 92.44 83 ALA A C 1
ATOM 664 O O . ALA A 1 83 ? -6.706 -13.019 -4.641 1.00 92.44 83 ALA A O 1
ATOM 665 N N . SER A 1 84 ? -4.838 -13.405 -3.461 1.00 90.94 84 SER A N 1
ATOM 666 C CA . SER A 1 84 ? -5.231 -14.753 -3.036 1.00 90.94 84 SER A CA 1
ATOM 667 C C . SER A 1 84 ? -6.411 -14.767 -2.058 1.00 90.94 84 SER A C 1
ATOM 669 O O . SER A 1 84 ? -6.923 -15.835 -1.738 1.00 90.94 84 SER A O 1
ATOM 671 N N . GLN A 1 85 ? -6.831 -13.605 -1.549 1.00 87.69 85 GLN A N 1
ATOM 672 C CA . GLN A 1 85 ? -7.993 -13.465 -0.678 1.00 87.69 85 GLN A CA 1
ATOM 673 C C . GLN A 1 85 ? -9.108 -12.715 -1.423 1.00 87.69 85 GLN A C 1
ATOM 675 O O . GLN A 1 85 ? -8.903 -11.553 -1.782 1.00 87.69 85 GLN A O 1
ATOM 680 N N . PRO A 1 86 ? -10.308 -13.307 -1.606 1.00 89.56 86 PRO A N 1
ATOM 681 C CA . PRO A 1 86 ? -11.394 -12.685 -2.371 1.00 89.56 86 PRO A CA 1
ATOM 682 C C . PRO A 1 86 ? -11.755 -11.270 -1.902 1.00 89.56 86 PRO A C 1
ATOM 684 O O . PRO A 1 86 ? -11.986 -10.379 -2.711 1.00 89.56 86 PRO A O 1
ATOM 687 N N . LEU A 1 87 ? -11.714 -11.017 -0.590 1.00 88.62 87 LEU A N 1
ATOM 688 C CA . LEU A 1 87 ? -12.020 -9.700 -0.020 1.00 88.62 87 LEU A CA 1
ATOM 689 C C . LEU A 1 87 ? -10.993 -8.616 -0.383 1.00 88.62 87 LEU A C 1
ATOM 691 O O . LEU A 1 87 ? -11.327 -7.437 -0.364 1.00 88.62 87 L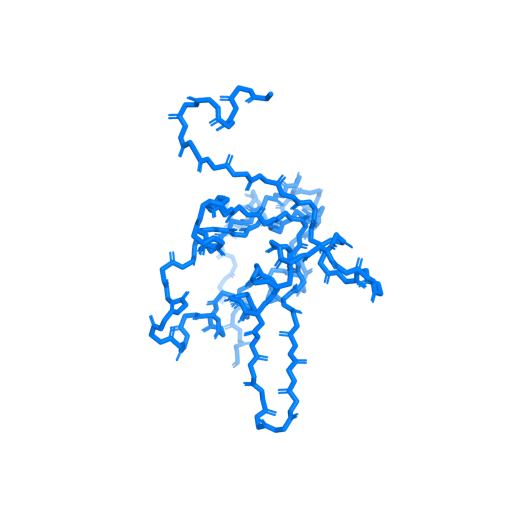EU A O 1
ATOM 695 N N . ARG A 1 88 ? -9.758 -8.989 -0.739 1.00 91.00 88 ARG A N 1
ATOM 696 C CA . ARG A 1 88 ? -8.636 -8.066 -0.995 1.00 91.00 88 ARG A CA 1
ATOM 697 C C . ARG A 1 88 ? -8.188 -8.048 -2.459 1.00 91.00 88 ARG A C 1
ATOM 699 O O . ARG A 1 88 ? -7.338 -7.241 -2.832 1.00 91.00 88 ARG A O 1
ATOM 706 N N . MET A 1 89 ? -8.801 -8.864 -3.320 1.00 91.62 89 MET A N 1
ATOM 707 C CA . MET A 1 89 ? -8.435 -8.965 -4.740 1.00 91.62 89 MET A CA 1
ATOM 708 C C . MET A 1 89 ? -8.552 -7.645 -5.510 1.00 91.62 89 MET A C 1
ATOM 710 O O . MET A 1 89 ? -7.791 -7.401 -6.449 1.00 91.62 89 MET A O 1
ATOM 714 N N . HIS A 1 90 ? -9.476 -6.786 -5.077 1.00 93.75 90 HIS A N 1
ATOM 715 C CA . HIS A 1 90 ? -9.763 -5.495 -5.689 1.00 93.75 90 HIS A CA 1
ATOM 716 C C . HIS A 1 90 ? -8.669 -4.444 -5.449 1.00 93.75 90 HIS A C 1
ATOM 718 O O . HIS A 1 90 ? -8.643 -3.440 -6.159 1.00 93.75 90 HIS A O 1
ATOM 724 N N . ILE A 1 91 ? -7.770 -4.658 -4.478 1.00 96.00 91 ILE A N 1
ATOM 725 C CA . ILE A 1 91 ? -6.701 -3.709 -4.152 1.00 96.00 91 ILE A CA 1
ATOM 726 C C . ILE A 1 91 ? -5.725 -3.642 -5.327 1.00 96.00 91 ILE A C 1
ATOM 728 O O . ILE A 1 91 ? -5.097 -4.643 -5.694 1.00 96.00 91 ILE A O 1
ATOM 732 N N . LYS A 1 92 ? -5.581 -2.463 -5.931 1.00 95.06 92 LYS A N 1
ATOM 733 C CA . LYS A 1 92 ? -4.643 -2.233 -7.036 1.00 95.06 92 LYS A CA 1
ATOM 734 C C . LYS A 1 92 ? -3.225 -2.047 -6.493 1.00 95.06 92 LYS A C 1
ATOM 736 O O . LYS A 1 92 ? -3.018 -1.303 -5.543 1.00 95.06 92 LYS A O 1
ATOM 741 N N . GLY A 1 93 ? -2.252 -2.736 -7.082 1.00 93.25 93 GLY A N 1
ATOM 742 C CA . GLY A 1 93 ? -0.838 -2.552 -6.756 1.00 93.25 93 GLY A CA 1
ATOM 743 C C . GLY A 1 93 ? -0.169 -1.717 -7.836 1.00 93.25 93 GLY A C 1
ATOM 744 O O . GLY A 1 93 ? -0.259 -2.075 -9.009 1.00 93.25 93 GLY A O 1
ATOM 745 N N . TYR A 1 94 ? 0.485 -0.630 -7.443 1.00 92.50 94 TYR A N 1
ATOM 746 C CA . TYR A 1 94 ? 1.252 0.231 -8.333 1.00 92.50 94 TYR A CA 1
ATOM 747 C C . TYR A 1 94 ? 2.730 0.144 -7.982 1.00 92.50 94 TYR A C 1
ATOM 749 O O . TYR A 1 94 ? 3.116 0.218 -6.816 1.00 92.50 94 TYR A O 1
ATOM 757 N N . PHE A 1 95 ? 3.553 -0.001 -9.010 1.00 89.88 95 PHE A N 1
ATOM 758 C CA . PHE A 1 95 ? 4.999 0.002 -8.894 1.00 89.88 95 PHE A CA 1
ATOM 759 C C . PHE A 1 95 ? 5.533 1.231 -9.621 1.00 89.88 95 PHE A C 1
ATOM 761 O O . PHE A 1 95 ? 5.269 1.403 -10.811 1.00 89.88 95 PHE A O 1
ATOM 768 N N . ILE A 1 96 ? 6.245 2.089 -8.895 1.00 90.25 96 ILE A N 1
ATOM 769 C CA . ILE A 1 96 ? 6.867 3.299 -9.432 1.00 90.25 96 ILE A CA 1
ATOM 770 C C . ILE A 1 96 ? 8.373 3.148 -9.275 1.00 90.25 96 ILE A C 1
ATOM 772 O O . ILE A 1 96 ? 8.859 2.806 -8.195 1.00 90.25 96 ILE A O 1
ATOM 776 N N . THR A 1 97 ? 9.118 3.409 -10.344 1.00 88.06 97 THR A N 1
ATOM 777 C CA . THR A 1 97 ? 10.573 3.321 -10.314 1.00 88.06 97 THR A CA 1
ATOM 778 C C . THR A 1 97 ? 11.237 4.449 -11.080 1.00 88.06 97 THR A C 1
ATOM 780 O O . THR A 1 97 ? 10.680 4.947 -12.055 1.00 88.06 97 THR A O 1
ATOM 783 N N . ALA A 1 98 ? 12.425 4.838 -10.616 1.00 88.00 98 ALA A N 1
ATOM 784 C CA . ALA A 1 98 ? 13.324 5.720 -11.350 1.00 88.00 98 ALA A CA 1
ATOM 785 C C . ALA A 1 98 ? 14.126 4.970 -12.434 1.00 88.00 98 ALA A C 1
ATOM 787 O O . ALA A 1 98 ? 14.758 5.622 -13.256 1.00 88.00 98 ALA A O 1
ATOM 788 N N . ASP A 1 99 ? 14.093 3.628 -12.432 1.00 84.56 99 ASP A N 1
ATOM 789 C CA . ASP A 1 99 ? 14.845 2.754 -13.342 1.00 84.56 99 ASP A CA 1
ATOM 790 C C . ASP A 1 99 ? 16.343 3.110 -13.416 1.00 84.56 99 ASP A C 1
ATOM 792 O O . ASP A 1 99 ? 16.921 3.176 -14.496 1.00 84.56 99 ASP A O 1
ATOM 796 N N . GLU A 1 100 ? 16.985 3.350 -12.263 1.00 83.56 100 GLU A N 1
ATOM 797 C CA . GLU A 1 100 ? 18.384 3.822 -12.189 1.00 83.56 100 GLU A CA 1
ATOM 798 C C . GLU A 1 100 ? 19.366 2.881 -12.913 1.00 83.56 100 GLU A C 1
ATOM 800 O O . GLU A 1 100 ? 20.301 3.321 -13.580 1.00 83.56 100 GLU A O 1
ATOM 805 N N . ASP A 1 101 ? 19.105 1.574 -12.851 1.00 79.12 101 ASP A N 1
ATOM 806 C CA . ASP A 1 101 ? 19.905 0.549 -13.525 1.00 79.12 101 ASP A CA 1
ATOM 807 C C . ASP A 1 101 ? 19.544 0.362 -15.014 1.00 79.12 101 ASP A C 1
ATOM 809 O O . ASP A 1 101 ? 20.246 -0.349 -15.749 1.00 79.12 101 ASP A O 1
ATOM 813 N N . GLY A 1 102 ? 18.463 0.991 -15.483 1.00 79.25 102 GLY A N 1
ATOM 814 C CA . GLY A 1 102 ? 17.920 0.841 -16.832 1.00 79.25 102 GLY A CA 1
ATOM 815 C C . GLY A 1 102 ? 17.367 -0.556 -17.113 1.00 79.25 102 GLY A C 1
ATOM 816 O O . GLY A 1 102 ? 17.378 -0.985 -18.266 1.00 79.25 102 GLY A O 1
ATOM 817 N N . ASP A 1 103 ? 16.969 -1.309 -16.088 1.00 78.88 103 ASP A N 1
ATOM 818 C CA . ASP A 1 103 ? 16.519 -2.695 -16.226 1.00 78.88 103 ASP A CA 1
ATOM 819 C C . ASP A 1 103 ? 15.230 -2.778 -17.070 1.00 78.88 103 ASP A C 1
ATOM 821 O O . ASP A 1 103 ? 15.084 -3.710 -17.869 1.00 78.88 103 ASP A O 1
ATOM 825 N N . LEU A 1 104 ? 14.323 -1.792 -16.969 1.00 76.75 104 LEU A N 1
ATOM 826 C CA . LEU A 1 104 ? 13.120 -1.742 -17.811 1.00 76.75 104 LEU A CA 1
ATOM 827 C C . LEU A 1 104 ? 13.497 -1.398 -19.253 1.00 76.75 104 LEU A C 1
ATOM 829 O O . LEU A 1 104 ? 13.093 -2.090 -20.190 1.00 76.75 104 LEU A O 1
ATOM 833 N N . VAL A 1 105 ? 14.295 -0.345 -19.442 1.00 75.75 105 VAL A N 1
ATOM 834 C CA . VAL A 1 105 ? 14.667 0.149 -20.779 1.00 75.75 105 VAL A CA 1
ATOM 835 C C . VAL A 1 105 ? 15.523 -0.868 -21.548 1.00 75.75 105 VAL A C 1
ATOM 837 O O . VAL A 1 105 ? 15.285 -1.115 -22.735 1.00 75.75 105 VAL A O 1
ATOM 840 N N . LYS A 1 106 ? 16.487 -1.517 -20.885 1.00 71.06 106 LYS A N 1
ATOM 841 C CA . LYS A 1 106 ? 17.335 -2.572 -21.474 1.00 71.06 106 LYS A CA 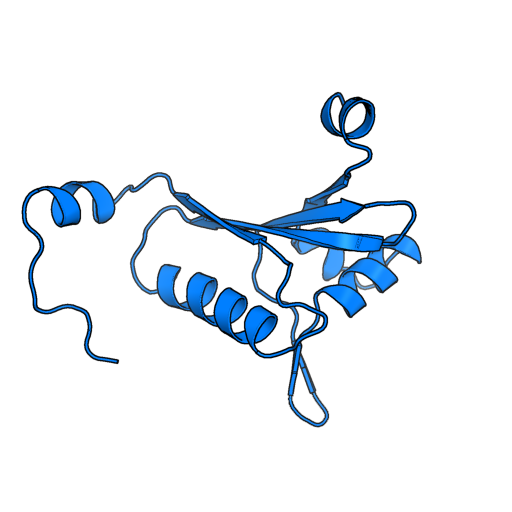1
ATOM 842 C C . LYS A 1 106 ? 16.536 -3.842 -21.771 1.00 71.06 106 LYS A C 1
ATOM 844 O O . LYS A 1 106 ? 16.721 -4.449 -22.822 1.00 71.06 106 LYS A O 1
ATOM 849 N N . GLY A 1 107 ? 15.621 -4.230 -20.879 1.00 61.84 107 GLY A N 1
ATOM 850 C CA . GLY A 1 107 ? 14.758 -5.397 -21.075 1.00 61.84 107 GLY A CA 1
ATOM 851 C C . GLY A 1 107 ? 13.798 -5.254 -22.260 1.00 61.84 107 GLY A C 1
ATOM 852 O O . GLY A 1 107 ? 13.547 -6.233 -22.956 1.00 61.84 107 GLY A O 1
ATOM 853 N N . MET A 1 108 ? 13.301 -4.043 -22.531 1.00 59.94 108 MET A N 1
ATOM 854 C CA . MET A 1 108 ? 12.405 -3.773 -23.667 1.00 59.94 108 MET A CA 1
ATOM 855 C C . MET A 1 108 ? 13.128 -3.704 -25.017 1.00 59.94 108 MET A C 1
ATOM 857 O O . MET A 1 108 ? 12.525 -3.989 -26.047 1.00 59.94 108 MET A O 1
ATOM 861 N N . SER A 1 109 ? 14.409 -3.329 -25.022 1.00 59.25 109 SER A N 1
ATOM 862 C CA . SER A 1 109 ? 15.221 -3.220 -26.242 1.00 59.25 109 SER A CA 1
ATOM 863 C C . SER A 1 109 ? 15.875 -4.544 -26.649 1.00 59.25 109 SER A C 1
ATOM 865 O O . SER A 1 109 ? 16.128 -4.748 -27.834 1.00 59.25 109 SER A O 1
ATOM 867 N N . ASN A 1 110 ? 16.121 -5.458 -25.702 1.00 55.50 110 ASN A N 1
ATOM 868 C CA . ASN A 1 110 ? 16.625 -6.802 -25.986 1.00 55.50 110 ASN A CA 1
ATOM 869 C C . ASN A 1 110 ? 16.201 -7.783 -24.866 1.00 55.50 110 ASN A C 1
ATOM 871 O O . ASN A 1 110 ? 16.958 -7.995 -23.910 1.00 55.50 110 ASN A O 1
ATOM 875 N N . PRO A 1 111 ? 14.983 -8.361 -24.918 1.00 54.09 111 PRO A N 1
ATOM 876 C CA . PRO A 1 111 ? 14.473 -9.214 -23.848 1.00 54.09 111 PRO A CA 1
ATOM 877 C C . PRO A 1 111 ? 15.300 -10.501 -23.752 1.00 54.09 111 PRO A C 1
ATOM 879 O O . PRO A 1 111 ? 15.118 -11.448 -24.515 1.00 54.09 111 PRO A O 1
ATOM 882 N N . SER A 1 112 ? 16.238 -10.543 -22.806 1.00 53.34 112 SER A N 1
ATOM 883 C CA . SER A 1 112 ? 17.023 -11.750 -22.543 1.00 53.34 112 SER A CA 1
ATOM 884 C C . SER A 1 112 ? 16.122 -12.817 -21.908 1.00 53.34 112 SER A C 1
ATOM 886 O O . SER A 1 112 ? 15.645 -12.668 -20.784 1.00 53.34 112 SER A O 1
ATOM 888 N N . GLN A 1 113 ? 15.892 -13.914 -22.637 1.00 54.06 113 GLN A N 1
ATOM 889 C CA . GLN A 1 113 ? 14.985 -15.023 -22.286 1.00 54.06 113 GLN A CA 1
ATOM 890 C C . GLN A 1 113 ? 15.327 -15.772 -20.974 1.00 54.06 113 GLN A C 1
ATOM 892 O O . GLN A 1 113 ? 14.640 -16.722 -20.617 1.00 54.06 113 GLN A O 1
ATOM 897 N N . GLY A 1 114 ? 16.372 -15.381 -20.237 1.00 45.03 114 GLY A N 1
ATOM 898 C CA . GLY A 1 114 ? 16.974 -16.205 -19.184 1.00 45.03 114 GLY A CA 1
ATOM 899 C C . GLY A 1 114 ? 16.672 -15.834 -17.729 1.00 45.03 114 GLY A C 1
ATOM 900 O O . GLY A 1 114 ? 17.257 -16.453 -16.848 1.00 45.03 114 GLY A O 1
ATOM 901 N N . ARG A 1 115 ? 15.835 -14.830 -17.425 1.00 44.19 115 ARG A N 1
ATOM 902 C CA . ARG A 1 115 ? 15.705 -14.310 -16.039 1.00 44.19 115 ARG A CA 1
ATOM 903 C C . ARG A 1 115 ? 14.392 -14.585 -15.309 1.00 44.19 115 ARG A C 1
ATOM 905 O O . ARG A 1 115 ? 14.210 -14.082 -14.205 1.00 44.19 115 ARG A O 1
ATOM 912 N N . ILE A 1 116 ? 13.527 -15.428 -15.864 1.00 39.97 116 ILE A N 1
ATOM 913 C CA . ILE A 1 116 ? 12.387 -15.988 -15.130 1.00 39.97 116 ILE A CA 1
ATOM 914 C C . ILE A 1 116 ? 12.643 -17.485 -14.945 1.00 39.97 116 ILE A C 1
ATOM 916 O O . ILE A 1 116 ? 12.210 -18.307 -15.744 1.00 39.97 116 ILE A O 1
ATOM 920 N N . GLN A 1 117 ? 13.401 -17.836 -13.911 1.00 32.44 117 GLN A N 1
ATOM 921 C CA . GLN A 1 117 ? 13.296 -19.158 -13.298 1.00 32.44 117 GLN A CA 1
ATOM 922 C C . GLN A 1 117 ? 12.742 -18.920 -11.896 1.00 32.44 117 GLN A C 1
ATOM 924 O O . GLN A 1 117 ? 13.423 -18.360 -11.037 1.00 32.44 117 GLN A O 1
ATOM 929 N N . ALA A 1 118 ? 11.448 -19.211 -11.765 1.00 32.94 118 ALA A N 1
ATOM 930 C CA . ALA A 1 118 ? 10.728 -19.313 -10.505 1.00 32.94 118 ALA A CA 1
ATOM 931 C C . ALA A 1 118 ? 10.899 -20.723 -9.931 1.00 32.94 118 ALA A C 1
ATOM 933 O O . ALA A 1 118 ? 11.072 -21.658 -10.749 1.00 32.94 118 ALA A O 1
#

InterPro domains:
  IPR041551 BsaWI restriction endonuclease type 2 [PF18643] (24-107)

Secondary structure (DSSP, 8-state):
-HHHHHHS-EEEEGGGTTSSS--HHHHHHHHHHPEEETTEEE----SEEEEETTTTEEEEEEEEES--TTHHHHHHHHHHHHHTSTTTTTPEEEEEE--TT-HHHHHHHS--TTS---

Radius of gyration: 16.23 Å; chains: 1; bounding box: 36×38×45 Å

Organism: NCBI:txid412755